Protein AF-A0A3N5FK04-F1 (afdb_monomer)

Mean predicted aligned error: 5.87 Å

Radius of gyration: 14.8 Å; Cα contacts (8 Å, |Δi|>4): 28; chains: 1; bounding box: 31×25×37 Å

Solvent-accessible surface area (backbone atoms only — not comparable to full-atom values): 5024 Å² total; per-residue (Å²): 134,81,81,78,97,64,65,52,52,67,62,53,30,51,78,68,60,47,53,85,72,49,52,72,68,58,50,54,48,48,67,62,46,34,66,71,60,45,78,61,89,42,69,73,58,42,52,56,52,54,76,68,56,47,74,68,53,47,51,51,53,50,53,53,49,51,52,51,52,54,50,53,52,51,57,54,54,60,57,58,80,76,108

pLDDT: mean 84.83, std 11.18, range [46.25, 96.94]

Structure (mmCIF, N/CA/C/O backbone):
data_AF-A0A3N5FK04-F1
#
_entry.id   AF-A0A3N5FK04-F1
#
loop_
_atom_site.group_PDB
_atom_site.id
_atom_site.type_symbol
_atom_site.label_atom_id
_atom_site.label_alt_id
_atom_site.label_comp_id
_atom_site.label_asym_id
_atom_site.label_entity_id
_atom_site.label_seq_id
_atom_site.pdbx_PDB_ins_code
_atom_site.Cartn_x
_atom_site.Cartn_y
_atom_site.Cartn_z
_atom_site.occupancy
_atom_site.B_iso_or_equiv
_atom_site.auth_seq_id
_atom_site.auth_comp_id
_atom_site.auth_asym_id
_atom_site.auth_atom_id
_atom_site.pdbx_PDB_model_num
ATOM 1 N N . MET A 1 1 ? -5.907 -14.737 20.474 1.00 58.16 1 MET A N 1
ATOM 2 C CA . MET A 1 1 ? -5.772 -15.343 19.129 1.00 58.16 1 MET A CA 1
ATOM 3 C C . MET A 1 1 ? -4.395 -14.985 18.589 1.00 58.16 1 MET A C 1
ATOM 5 O O . MET A 1 1 ? -3.968 -13.861 18.824 1.00 58.16 1 MET A O 1
ATOM 9 N N . LEU A 1 2 ? -3.684 -15.904 17.930 1.00 74.38 2 LEU A N 1
ATOM 10 C CA . LEU A 1 2 ? -2.399 -15.580 17.297 1.00 74.38 2 LEU A CA 1
ATOM 11 C C . LEU A 1 2 ? -2.642 -14.965 15.909 1.00 74.38 2 LEU A C 1
ATOM 13 O O . LEU A 1 2 ? -3.519 -15.458 15.193 1.00 74.38 2 LEU A O 1
ATOM 17 N N . PRO A 1 3 ? -1.895 -13.918 15.512 1.00 76.44 3 PRO A N 1
ATOM 18 C CA . PRO A 1 3 ? -2.019 -13.356 14.176 1.00 76.44 3 PRO A CA 1
ATOM 19 C C . PRO A 1 3 ? -1.604 -14.392 13.116 1.00 76.44 3 PRO A C 1
ATOM 21 O O . PRO A 1 3 ? -0.677 -15.179 13.344 1.00 76.44 3 PRO A O 1
ATOM 24 N N . PRO A 1 4 ? -2.277 -14.423 11.953 1.00 80.94 4 PRO A N 1
ATOM 25 C CA . PRO A 1 4 ? -1.945 -15.358 10.889 1.00 80.94 4 PRO A CA 1
ATOM 26 C C . PRO A 1 4 ? -0.536 -15.078 10.353 1.00 80.94 4 PRO A C 1
ATOM 28 O O . PRO A 1 4 ? -0.193 -13.941 10.039 1.00 80.94 4 PRO A O 1
ATOM 31 N N . LYS A 1 5 ? 0.273 -16.131 10.195 1.00 80.31 5 LYS A N 1
ATOM 32 C CA . LYS A 1 5 ? 1.616 -16.055 9.598 1.00 80.31 5 LYS A CA 1
ATOM 33 C C . LYS A 1 5 ? 1.519 -15.980 8.070 1.00 80.31 5 LYS A C 1
ATOM 35 O O . LYS A 1 5 ? 1.854 -16.934 7.376 1.00 80.31 5 LYS A O 1
ATOM 40 N N . THR A 1 6 ? 0.988 -14.876 7.554 1.00 82.88 6 THR A N 1
ATOM 41 C CA . THR A 1 6 ? 0.824 -14.639 6.115 1.00 82.88 6 THR A CA 1
ATOM 42 C C . THR A 1 6 ? 1.463 -13.319 5.706 1.00 82.88 6 THR A C 1
ATOM 44 O O . THR A 1 6 ? 1.360 -12.330 6.425 1.00 82.88 6 THR A O 1
ATOM 47 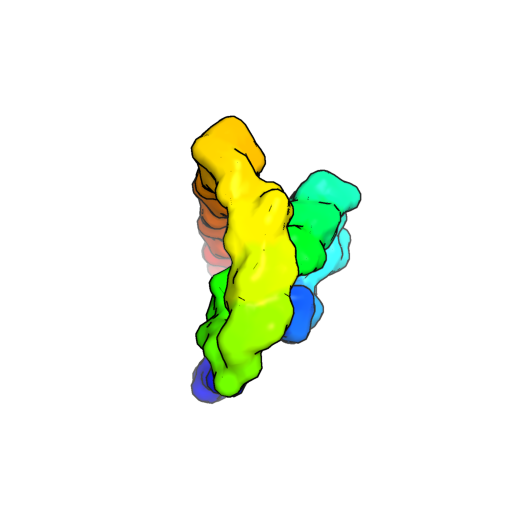N N . HIS A 1 7 ? 2.101 -13.310 4.536 1.00 81.06 7 HIS A N 1
ATOM 48 C CA . HIS A 1 7 ? 2.589 -12.090 3.884 1.00 81.06 7 HIS A CA 1
ATOM 49 C C . HIS A 1 7 ? 1.534 -11.462 2.966 1.00 81.06 7 HIS A C 1
ATOM 51 O O . HIS A 1 7 ? 1.773 -10.401 2.401 1.00 81.06 7 HIS A O 1
ATOM 57 N N . ASN A 1 8 ? 0.380 -12.118 2.799 1.00 87.00 8 ASN A N 1
ATOM 58 C CA . ASN A 1 8 ? -0.675 -11.628 1.928 1.00 87.00 8 ASN A CA 1
ATOM 59 C C . ASN A 1 8 ? -1.439 -10.492 2.619 1.00 87.00 8 ASN A C 1
ATOM 61 O O . ASN A 1 8 ? -2.279 -10.744 3.488 1.00 87.00 8 ASN A O 1
ATOM 65 N N . LEU A 1 9 ? -1.145 -9.256 2.217 1.00 88.62 9 LEU A N 1
ATOM 66 C CA . LEU A 1 9 ? -1.741 -8.061 2.803 1.00 88.62 9 LEU A CA 1
ATOM 67 C C . LEU A 1 9 ? -3.253 -7.991 2.561 1.00 88.62 9 LEU A C 1
ATOM 69 O O . LEU A 1 9 ? -3.984 -7.646 3.484 1.00 88.62 9 LEU A O 1
ATOM 73 N N . LEU A 1 10 ? -3.737 -8.403 1.382 1.00 87.19 10 LEU A N 1
ATOM 74 C CA . LEU A 1 10 ? -5.177 -8.459 1.088 1.00 87.19 10 LEU A CA 1
ATOM 75 C C . LEU A 1 10 ? -5.899 -9.379 2.076 1.00 87.19 10 LEU A C 1
ATOM 77 O O . LEU A 1 10 ? -6.920 -9.005 2.642 1.00 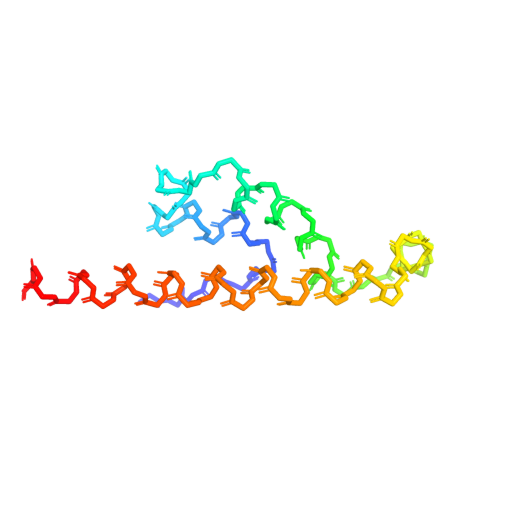87.19 10 LEU A O 1
ATOM 81 N N . SER A 1 11 ? -5.324 -10.553 2.360 1.00 88.12 11 SER A N 1
ATOM 82 C CA . SER A 1 11 ? -5.895 -11.488 3.338 1.00 88.12 11 SER A CA 1
ATOM 83 C C . SER A 1 11 ? -5.913 -10.918 4.762 1.00 88.12 11 SER A C 1
ATOM 85 O O . SER A 1 11 ? -6.827 -11.218 5.529 1.00 88.12 11 SER A O 1
ATOM 87 N N . LEU A 1 12 ? -4.923 -10.102 5.140 1.00 88.50 12 LEU A N 1
ATOM 88 C CA . LEU A 1 12 ? -4.909 -9.419 6.439 1.00 88.50 12 LEU A CA 1
ATOM 89 C C . LEU A 1 12 ? -5.974 -8.316 6.508 1.00 88.50 12 LEU A C 1
ATOM 91 O O . LEU A 1 12 ? -6.686 -8.211 7.509 1.00 88.50 12 LEU A O 1
ATOM 95 N N . CYS A 1 13 ? -6.108 -7.519 5.449 1.00 88.44 13 CYS A N 1
ATOM 96 C CA . CYS A 1 13 ? -7.107 -6.455 5.354 1.00 88.44 13 CYS A CA 1
ATOM 97 C C . CYS A 1 13 ? -8.537 -7.005 5.347 1.00 88.44 13 CYS A C 1
ATOM 99 O O . CYS A 1 13 ? -9.409 -6.443 6.008 1.00 88.44 13 CYS A O 1
ATOM 101 N N . ASP A 1 14 ? -8.767 -8.129 4.673 1.00 88.62 14 ASP A N 1
ATOM 102 C CA . ASP A 1 14 ? -10.054 -8.824 4.658 1.00 88.62 14 ASP A CA 1
ATOM 103 C C . ASP A 1 14 ? -10.428 -9.346 6.057 1.00 88.62 14 ASP A C 1
ATOM 105 O O . ASP A 1 14 ? -11.463 -8.988 6.617 1.00 88.62 14 ASP A O 1
ATOM 109 N N . LYS A 1 15 ? -9.510 -10.065 6.720 1.00 87.62 15 LYS A N 1
ATOM 110 C CA . LYS A 1 15 ? -9.724 -10.600 8.083 1.00 87.62 15 LYS A CA 1
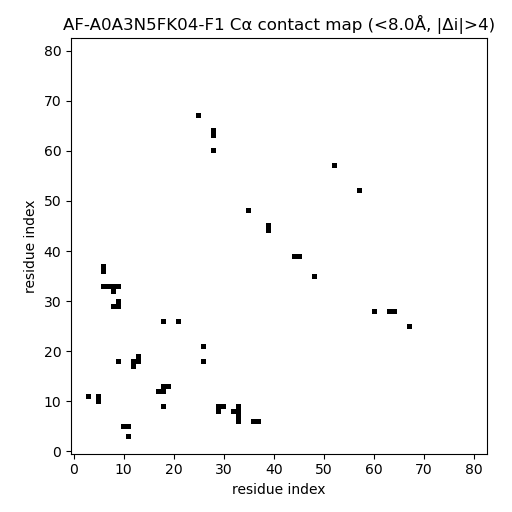ATOM 111 C C . LYS A 1 15 ? -9.963 -9.538 9.153 1.00 87.62 15 LYS A C 1
ATOM 113 O O . LYS A 1 15 ? -10.535 -9.837 10.197 1.00 87.62 15 LYS A O 1
ATOM 118 N N . THR A 1 16 ? -9.477 -8.321 8.936 1.00 86.19 16 THR A N 1
ATOM 119 C CA . THR A 1 16 ? -9.662 -7.194 9.861 1.00 86.19 16 THR A CA 1
ATOM 120 C C . THR A 1 16 ? -10.896 -6.354 9.528 1.00 86.19 16 THR A C 1
ATOM 122 O O . THR A 1 16 ? -11.225 -5.441 10.288 1.00 86.19 16 THR A O 1
ATOM 125 N N . GLY A 1 17 ? -11.583 -6.652 8.417 1.00 87.25 17 GLY A N 1
ATOM 126 C CA . GLY A 1 17 ? -12.678 -5.842 7.888 1.00 87.25 17 GLY A CA 1
ATOM 127 C C . GLY A 1 17 ? -12.223 -4.459 7.418 1.00 87.25 17 GLY A C 1
ATOM 128 O O . GLY A 1 17 ? -13.042 -3.553 7.306 1.00 87.25 17 GLY A O 1
ATOM 129 N N . LEU A 1 18 ? -10.920 -4.260 7.192 1.00 88.69 18 LEU A N 1
ATOM 130 C CA . LEU A 1 18 ? -10.376 -3.001 6.688 1.00 88.69 18 LEU A CA 1
ATOM 131 C C . LEU A 1 18 ? -10.620 -2.845 5.190 1.00 88.69 18 LEU A C 1
ATOM 133 O O . LEU A 1 18 ? -10.808 -1.723 4.736 1.00 88.69 18 LEU A O 1
ATOM 137 N N . LEU A 1 19 ? -10.673 -3.953 4.445 1.00 86.62 19 LEU A N 1
ATOM 138 C CA . LEU A 1 19 ? -10.815 -3.930 2.989 1.00 86.62 19 LEU A CA 1
ATOM 139 C C . LEU A 1 19 ? -12.075 -3.176 2.526 1.00 86.62 19 LEU A C 1
ATOM 141 O O . LEU A 1 19 ? -12.023 -2.437 1.555 1.00 86.62 19 LEU A O 1
ATOM 145 N N . VAL A 1 20 ? -13.182 -3.275 3.269 1.00 88.44 20 VAL A N 1
ATOM 146 C CA . VAL A 1 20 ? -14.441 -2.563 2.959 1.00 88.44 20 VAL A CA 1
ATOM 147 C C . VAL A 1 20 ? -14.375 -1.049 3.181 1.00 88.44 20 VAL A C 1
ATOM 149 O O . VAL A 1 20 ? -15.262 -0.324 2.745 1.00 88.44 20 VAL A O 1
ATOM 152 N N . LYS A 1 21 ? -13.358 -0.570 3.902 1.00 89.00 21 LYS A N 1
ATOM 153 C CA . LYS A 1 21 ? -13.135 0.853 4.172 1.00 89.00 21 LYS A CA 1
ATOM 154 C C . LYS A 1 21 ? -12.122 1.477 3.218 1.00 89.00 21 LYS A C 1
ATOM 156 O O . LYS A 1 21 ? -11.909 2.685 3.292 1.00 89.00 21 LYS A O 1
ATOM 161 N N . PHE A 1 22 ? -11.453 0.657 2.411 1.00 89.69 22 PHE A N 1
ATOM 162 C CA . PHE A 1 22 ? -10.420 1.136 1.513 1.00 89.69 22 PHE A CA 1
ATOM 163 C C . PHE A 1 22 ? -11.058 1.831 0.321 1.00 89.69 22 PHE A C 1
ATOM 165 O O . PHE A 1 22 ? -12.067 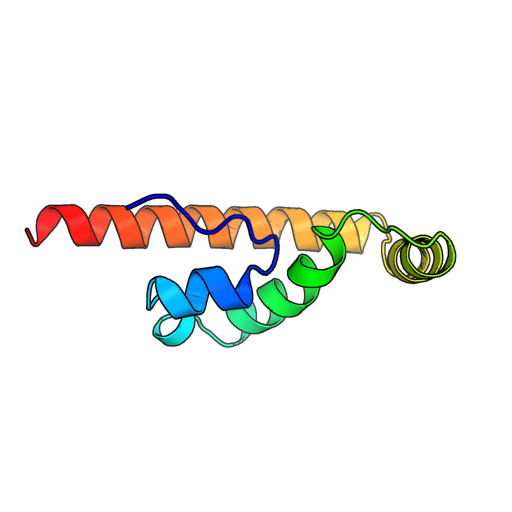1.375 -0.214 1.00 89.69 22 PHE A O 1
ATOM 172 N N . ASP A 1 23 ? -10.441 2.926 -0.104 1.00 91.88 23 ASP A N 1
ATOM 173 C CA . ASP A 1 23 ? -10.738 3.500 -1.409 1.00 91.88 23 ASP A CA 1
ATOM 174 C C . ASP A 1 23 ? -10.033 2.713 -2.536 1.00 91.88 23 ASP A C 1
ATOM 176 O O . ASP A 1 23 ? -9.254 1.774 -2.307 1.00 91.88 23 ASP A O 1
ATOM 180 N N . GLU A 1 24 ? -10.327 3.084 -3.782 1.00 90.25 24 GLU A N 1
ATOM 181 C CA . GLU A 1 24 ? -9.752 2.442 -4.968 1.00 90.25 24 GLU A CA 1
ATOM 182 C C . GLU A 1 24 ? -8.221 2.568 -5.016 1.00 90.25 24 GLU A C 1
ATOM 184 O O . GLU A 1 24 ? -7.534 1.617 -5.393 1.00 90.25 24 GLU A O 1
ATOM 189 N N . ASN A 1 25 ? -7.663 3.699 -4.571 1.00 91.94 25 ASN A N 1
ATOM 190 C CA . ASN A 1 25 ? -6.219 3.937 -4.584 1.00 91.94 25 ASN A CA 1
ATOM 191 C C . ASN A 1 25 ? -5.499 3.075 -3.543 1.00 91.94 25 ASN A C 1
ATOM 193 O O . ASN A 1 25 ? -4.430 2.531 -3.820 1.00 91.94 25 ASN A O 1
ATOM 197 N N . GLN A 1 26 ? -6.081 2.929 -2.353 1.00 92.69 26 GLN A N 1
ATOM 198 C CA . GLN A 1 26 ? -5.557 2.078 -1.287 1.00 92.69 26 GLN A CA 1
ATOM 199 C C . GLN A 1 26 ? -5.601 0.599 -1.682 1.00 92.69 26 GLN A C 1
ATOM 201 O O . GLN A 1 26 ? -4.649 -0.140 -1.421 1.00 92.69 26 GLN A O 1
ATOM 206 N N . SER A 1 27 ? -6.673 0.180 -2.358 1.00 91.25 27 SER A N 1
ATOM 207 C CA . SER A 1 27 ? -6.807 -1.180 -2.889 1.00 91.25 27 SER A CA 1
ATOM 208 C C . SER A 1 27 ? -5.776 -1.456 -3.988 1.00 91.25 27 SER A C 1
ATOM 210 O O . SER A 1 27 ? -5.036 -2.435 -3.907 1.00 91.25 27 SER A O 1
ATOM 212 N N . ALA A 1 28 ? -5.625 -0.541 -4.949 1.00 91.88 28 ALA A N 1
ATOM 213 C CA . ALA A 1 28 ? -4.615 -0.653 -6.000 1.00 91.88 28 ALA A CA 1
ATOM 214 C C . ALA A 1 28 ? -3.180 -0.655 -5.439 1.00 91.88 28 ALA A C 1
ATOM 216 O O . ALA A 1 28 ? -2.310 -1.379 -5.927 1.00 91.88 28 ALA A O 1
ATOM 217 N N . LEU A 1 29 ? -2.915 0.124 -4.385 1.00 93.94 29 LEU A N 1
ATOM 218 C CA . LEU A 1 29 ? -1.618 0.118 -3.710 1.00 93.94 29 LEU A CA 1
ATOM 219 C C . LEU A 1 29 ? -1.334 -1.234 -3.042 1.00 93.94 29 LEU A C 1
ATOM 221 O O . LEU A 1 29 ? -0.203 -1.716 -3.115 1.00 93.94 29 LEU A O 1
ATOM 225 N N . LEU A 1 30 ? -2.333 -1.867 -2.419 1.00 91.75 30 LEU A N 1
ATOM 226 C CA . LEU A 1 30 ? -2.172 -3.202 -1.842 1.00 91.75 30 LEU A CA 1
ATOM 227 C C . LEU A 1 30 ? -1.768 -4.235 -2.892 1.00 91.75 30 LEU A C 1
ATOM 229 O O . LEU A 1 30 ? -0.869 -5.030 -2.620 1.00 91.75 30 LEU A O 1
ATOM 233 N N . ASP A 1 31 ? -2.366 -4.197 -4.082 1.00 89.38 31 ASP A N 1
ATOM 234 C CA . ASP A 1 31 ? -2.010 -5.101 -5.181 1.00 89.38 31 ASP A CA 1
ATOM 235 C C . ASP A 1 31 ? -0.556 -4.919 -5.632 1.00 89.38 31 ASP A C 1
ATOM 237 O O . ASP A 1 31 ? 0.127 -5.897 -5.944 1.00 89.38 31 ASP A O 1
ATOM 241 N N . VAL A 1 32 ? -0.048 -3.682 -5.600 1.00 90.69 32 VAL A N 1
ATOM 242 C CA . VAL A 1 32 ? 1.365 -3.382 -5.874 1.00 90.69 32 VAL A CA 1
ATOM 243 C C . VAL A 1 32 ? 2.272 -3.888 -4.752 1.00 90.69 32 VAL A C 1
ATOM 245 O O . VAL A 1 32 ? 3.322 -4.462 -5.031 1.00 90.69 32 VAL A O 1
ATOM 248 N N . LEU A 1 33 ? 1.890 -3.702 -3.486 1.00 90.81 33 LEU A N 1
ATOM 249 C CA . LEU A 1 33 ? 2.709 -4.072 -2.326 1.00 90.81 33 LEU A CA 1
ATOM 250 C C . LEU A 1 33 ? 2.748 -5.580 -2.064 1.00 90.81 33 LEU A C 1
ATOM 252 O O . LEU A 1 33 ? 3.751 -6.094 -1.566 1.00 90.81 33 LEU A O 1
ATOM 256 N N . ASN A 1 34 ? 1.672 -6.303 -2.370 1.00 87.69 34 ASN A N 1
ATOM 257 C CA . ASN A 1 34 ? 1.548 -7.728 -2.073 1.00 87.69 34 ASN A CA 1
ATOM 258 C C . ASN A 1 34 ? 2.714 -8.575 -2.639 1.00 87.69 34 ASN A C 1
ATOM 260 O O . ASN A 1 34 ? 3.334 -9.304 -1.862 1.00 87.69 34 ASN A O 1
ATOM 264 N N . PRO A 1 35 ? 3.094 -8.464 -3.931 1.00 85.19 35 PRO A N 1
ATOM 265 C CA . PRO A 1 35 ? 4.243 -9.193 -4.472 1.00 85.19 35 PRO A CA 1
ATOM 266 C C . PRO A 1 35 ? 5.594 -8.676 -3.953 1.00 85.19 35 PRO A C 1
ATOM 268 O O . PRO A 1 35 ? 6.536 -9.458 -3.867 1.00 85.19 35 PRO A O 1
ATOM 271 N N . LEU A 1 36 ? 5.701 -7.398 -3.565 1.00 86.19 36 LEU A N 1
ATOM 272 C CA . LEU A 1 36 ? 6.945 -6.814 -3.035 1.00 86.19 36 LEU A CA 1
ATOM 273 C C . LEU A 1 36 ? 7.309 -7.355 -1.644 1.00 86.19 36 LEU A C 1
ATOM 275 O O . LEU A 1 36 ? 8.483 -7.402 -1.286 1.00 86.19 36 LEU A O 1
ATOM 279 N N . ASN A 1 37 ? 6.309 -7.779 -0.869 1.00 73.50 37 ASN A N 1
ATOM 280 C CA . ASN A 1 37 ? 6.492 -8.323 0.478 1.00 73.50 37 ASN A CA 1
ATOM 281 C C . ASN A 1 37 ? 6.807 -9.824 0.504 1.00 73.50 37 ASN A C 1
ATOM 283 O O . ASN A 1 37 ? 7.212 -10.357 1.542 1.00 73.50 37 ASN A O 1
ATOM 287 N N . ILE A 1 38 ? 6.611 -10.530 -0.610 1.00 69.69 38 ILE A N 1
ATOM 288 C CA . ILE A 1 38 ? 6.960 -11.943 -0.712 1.00 69.69 38 ILE A CA 1
ATOM 289 C C . ILE A 1 38 ? 8.458 -12.008 -0.992 1.00 69.69 38 ILE A C 1
ATOM 291 O O . ILE A 1 38 ? 8.922 -11.521 -2.021 1.00 69.69 38 ILE A O 1
ATOM 295 N N . GLN A 1 39 ? 9.228 -12.637 -0.095 1.00 63.56 39 GLN A N 1
ATOM 296 C CA . GLN A 1 39 ? 10.606 -13.009 -0.417 1.00 63.56 39 GLN A CA 1
ATOM 297 C C . GLN A 1 39 ? 10.581 -13.748 -1.752 1.00 63.56 39 GLN A C 1
ATOM 299 O O . GLN A 1 39 ? 9.950 -14.803 -1.853 1.00 63.56 39 GLN A O 1
ATOM 304 N N . ALA A 1 40 ? 11.211 -13.177 -2.778 1.00 61.34 40 ALA A N 1
ATOM 305 C CA . ALA A 1 40 ? 11.247 -13.786 -4.093 1.00 61.34 40 ALA A CA 1
ATOM 306 C C . AL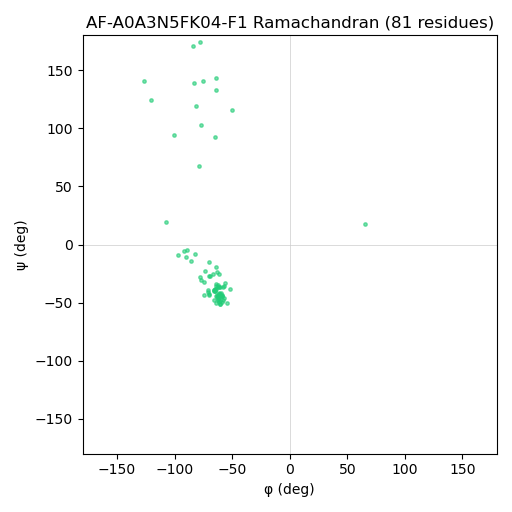A A 1 40 ? 12.024 -15.104 -3.990 1.00 61.34 40 ALA A C 1
ATOM 308 O O . ALA A 1 40 ? 13.247 -15.131 -4.080 1.00 61.34 40 ALA A O 1
ATOM 309 N N . ARG A 1 41 ? 11.295 -16.204 -3.761 1.00 64.44 41 ARG A N 1
ATOM 310 C CA . ARG A 1 41 ? 11.857 -17.559 -3.663 1.00 64.44 41 ARG A CA 1
ATOM 311 C C . ARG A 1 41 ? 12.488 -17.997 -4.984 1.00 64.44 41 ARG A C 1
ATOM 313 O O . ARG A 1 41 ? 13.317 -18.898 -4.985 1.00 64.44 41 ARG A O 1
ATOM 320 N N . TYR A 1 42 ? 12.109 -17.332 -6.076 1.00 71.94 42 TYR A N 1
ATOM 321 C CA . TYR A 1 42 ? 12.593 -17.575 -7.423 1.00 71.94 42 TYR A CA 1
ATOM 322 C C . TYR A 1 42 ? 13.254 -16.312 -8.004 1.00 71.94 42 TYR A C 1
ATOM 324 O O . TYR A 1 42 ? 12.603 -15.255 -8.046 1.00 71.94 42 TYR A O 1
ATOM 332 N N . PRO A 1 43 ? 14.519 -16.392 -8.461 1.00 76.88 43 PRO A N 1
ATOM 333 C CA . PRO A 1 43 ? 15.241 -15.273 -9.067 1.00 76.88 43 PRO A CA 1
ATOM 334 C C . PRO A 1 43 ? 14.481 -14.590 -10.211 1.00 76.88 43 PRO A C 1
ATOM 336 O O . PRO A 1 43 ? 14.453 -13.362 -10.269 1.00 76.88 43 PRO A O 1
ATOM 339 N N . GLU A 1 44 ? 13.765 -15.340 -11.057 1.00 80.44 44 GLU A N 1
ATOM 340 C CA . GLU A 1 44 ? 13.012 -14.764 -12.178 1.00 80.44 44 GLU A CA 1
ATOM 341 C C . GLU A 1 44 ? 11.828 -13.889 -11.738 1.00 80.44 44 GLU A C 1
ATOM 343 O O . GLU A 1 44 ? 11.372 -13.007 -12.472 1.00 80.44 44 GLU A O 1
ATOM 348 N N . HIS A 1 45 ? 11.283 -14.120 -10.541 1.00 80.44 45 HIS A N 1
ATOM 349 C CA . HIS A 1 45 ? 10.244 -13.259 -9.981 1.00 80.44 45 HIS A CA 1
ATOM 350 C C . HIS A 1 45 ? 10.848 -11.942 -9.491 1.00 80.44 45 HIS A C 1
ATOM 352 O O . HIS A 1 45 ? 10.330 -10.869 -9.805 1.00 80.44 45 HIS A O 1
ATOM 358 N N . ARG A 1 46 ? 11.998 -12.026 -8.809 1.00 81.75 46 ARG A N 1
ATOM 359 C CA . ARG A 1 46 ? 12.761 -10.856 -8.366 1.00 81.75 46 ARG A CA 1
ATOM 360 C C . ARG A 1 46 ? 13.153 -9.975 -9.543 1.00 81.75 46 ARG A C 1
ATOM 362 O O . ARG A 1 46 ? 12.933 -8.774 -9.485 1.00 81.75 46 ARG A O 1
ATOM 369 N N . GLU A 1 47 ? 13.698 -10.549 -10.611 1.00 85.50 47 GLU A N 1
ATOM 370 C CA . GLU A 1 47 ? 14.118 -9.780 -11.787 1.00 85.50 47 GLU A CA 1
ATOM 371 C C . GLU A 1 47 ? 12.959 -9.034 -12.446 1.00 85.50 47 GLU A C 1
ATOM 373 O O . GLU A 1 47 ? 13.105 -7.868 -12.809 1.00 85.50 47 GLU A O 1
ATOM 378 N N . ARG A 1 48 ? 11.793 -9.679 -12.574 1.00 86.06 48 ARG A N 1
ATOM 379 C CA . ARG A 1 48 ? 10.592 -9.030 -13.115 1.00 86.06 48 ARG A CA 1
ATOM 380 C C . ARG A 1 48 ? 10.161 -7.847 -12.259 1.00 86.06 48 ARG A C 1
ATOM 382 O O . ARG A 1 48 ? 9.916 -6.780 -12.808 1.00 86.06 48 ARG A O 1
ATOM 389 N N . ILE A 1 49 ? 10.133 -8.013 -10.937 1.00 86.56 49 ILE A N 1
ATOM 390 C CA . ILE A 1 49 ? 9.824 -6.926 -10.003 1.00 86.56 49 ILE A CA 1
ATOM 391 C C . ILE A 1 49 ? 10.850 -5.798 -10.136 1.00 86.56 49 ILE A C 1
ATOM 393 O O . ILE A 1 49 ? 10.466 -4.651 -10.347 1.00 86.56 49 ILE A O 1
ATOM 397 N N . MET A 1 50 ? 12.145 -6.112 -10.087 1.00 85.50 50 MET A N 1
ATOM 398 C CA . MET A 1 50 ? 13.218 -5.117 -10.162 1.00 85.50 50 MET A CA 1
ATOM 399 C C . MET A 1 50 ? 13.158 -4.289 -11.449 1.00 85.50 50 MET A C 1
ATOM 401 O O . MET A 1 50 ? 13.382 -3.086 -11.399 1.00 85.50 50 MET A O 1
ATOM 405 N N . LYS A 1 51 ? 12.780 -4.889 -12.587 1.00 88.88 51 LYS A N 1
ATOM 406 C CA . LYS A 1 51 ? 12.580 -4.156 -13.853 1.00 88.88 51 LYS A CA 1
ATOM 407 C C . LYS A 1 51 ? 11.447 -3.129 -13.794 1.00 88.88 51 LYS A C 1
ATOM 409 O O . LYS A 1 51 ? 11.449 -2.187 -14.577 1.00 88.88 51 LYS A O 1
ATOM 414 N N . THR A 1 52 ? 10.484 -3.304 -12.890 1.00 86.19 52 THR A N 1
ATOM 415 C CA . THR A 1 52 ? 9.385 -2.347 -12.685 1.00 86.19 52 THR A CA 1
ATOM 416 C C . THR A 1 52 ? 9.702 -1.273 -11.647 1.00 86.19 52 THR A C 1
ATOM 418 O O . THR A 1 52 ? 8.947 -0.315 -11.535 1.00 86.19 52 THR A O 1
ATOM 421 N N . LEU A 1 53 ? 10.790 -1.405 -10.882 1.00 89.94 53 LEU A N 1
ATOM 422 C CA . LEU A 1 53 ? 11.141 -0.492 -9.797 1.00 89.94 53 LEU A CA 1
ATOM 423 C C . LEU A 1 53 ? 12.212 0.503 -10.259 1.00 89.94 53 LEU A C 1
ATOM 425 O O . LEU A 1 53 ? 13.407 0.227 -10.185 1.00 89.94 53 LEU A O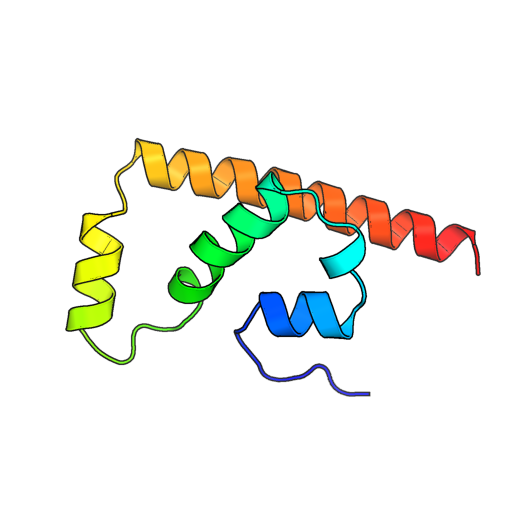 1
ATOM 429 N N . SER A 1 54 ? 11.780 1.678 -10.722 1.00 94.19 54 SER A N 1
ATOM 430 C CA . SER A 1 54 ? 12.662 2.844 -10.873 1.00 94.19 54 SER A CA 1
ATOM 431 C C . SER A 1 54 ? 12.797 3.602 -9.546 1.00 94.19 54 SER A C 1
ATOM 433 O O . SER A 1 54 ? 12.074 3.314 -8.584 1.00 94.19 54 SER A O 1
ATOM 435 N N . ASN A 1 55 ? 13.705 4.579 -9.472 1.00 94.25 55 ASN A N 1
ATOM 436 C CA . ASN A 1 55 ? 13.837 5.430 -8.287 1.00 94.25 55 ASN A CA 1
ATOM 437 C C . ASN A 1 55 ? 12.541 6.217 -8.026 1.00 94.25 55 ASN A C 1
ATOM 439 O O . ASN A 1 55 ? 12.031 6.225 -6.906 1.00 94.25 55 ASN A O 1
ATOM 443 N N . GLU A 1 56 ? 11.964 6.787 -9.082 1.00 96.12 56 GLU A N 1
ATOM 444 C CA . GLU A 1 56 ? 10.725 7.563 -9.038 1.00 96.12 56 GLU A CA 1
ATOM 445 C C . GLU A 1 56 ? 9.567 6.689 -8.554 1.00 96.12 56 GLU A C 1
ATOM 447 O O . GLU A 1 56 ? 8.874 7.041 -7.602 1.00 96.12 56 GLU A O 1
ATOM 452 N N . ARG A 1 57 ? 9.411 5.497 -9.143 1.00 93.00 57 ARG A N 1
ATOM 453 C CA . ARG A 1 57 ? 8.353 4.555 -8.764 1.00 93.00 57 ARG A CA 1
ATOM 454 C C . ARG A 1 57 ? 8.527 4.020 -7.346 1.00 93.00 57 ARG A C 1
ATOM 456 O O . ARG A 1 57 ? 7.549 3.872 -6.622 1.00 93.00 57 ARG A O 1
ATOM 463 N N . SER A 1 58 ? 9.759 3.739 -6.931 1.00 94.00 58 SER A N 1
ATOM 464 C CA . SER A 1 58 ? 10.042 3.294 -5.561 1.00 94.00 58 SER A CA 1
ATOM 465 C C . SER A 1 58 ? 9.718 4.390 -4.547 1.00 94.00 58 SER A C 1
ATOM 467 O O . SER A 1 58 ? 9.132 4.106 -3.504 1.00 94.00 58 SER A O 1
ATOM 469 N N . THR A 1 59 ? 10.039 5.642 -4.878 1.00 96.38 59 THR A N 1
ATOM 470 C CA . THR A 1 59 ? 9.706 6.815 -4.060 1.00 96.38 59 THR A CA 1
ATOM 471 C C . THR A 1 59 ? 8.195 7.008 -3.966 1.00 96.38 59 THR A C 1
ATOM 473 O O . THR A 1 59 ? 7.667 7.194 -2.873 1.00 96.38 59 THR A O 1
ATOM 476 N N . GLU A 1 60 ? 7.477 6.885 -5.084 1.00 95.56 60 GLU A N 1
ATOM 477 C CA . GLU A 1 60 ? 6.015 6.953 -5.115 1.00 95.56 60 GLU A CA 1
ATOM 478 C C . GLU A 1 60 ? 5.377 5.869 -4.231 1.00 95.56 60 GLU A C 1
ATOM 480 O O . GLU A 1 60 ? 4.530 6.174 -3.390 1.00 95.56 60 GLU A O 1
ATOM 485 N N . ILE A 1 61 ? 5.809 4.611 -4.379 1.00 94.69 61 ILE A N 1
ATOM 486 C CA . ILE A 1 61 ? 5.323 3.489 -3.565 1.00 94.69 61 ILE A CA 1
ATOM 487 C C . ILE A 1 61 ? 5.597 3.756 -2.084 1.00 94.69 61 ILE A C 1
ATOM 489 O O . ILE A 1 61 ? 4.712 3.545 -1.255 1.00 94.69 61 ILE A O 1
ATOM 493 N N . PHE A 1 62 ? 6.792 4.240 -1.740 1.00 95.50 62 PHE A N 1
ATOM 494 C CA . PHE A 1 62 ? 7.167 4.546 -0.363 1.00 95.50 62 PHE A CA 1
ATOM 495 C C . PHE A 1 62 ? 6.253 5.610 0.262 1.00 95.50 62 PHE A C 1
ATOM 497 O O . PHE A 1 62 ? 5.682 5.370 1.327 1.00 95.50 62 PHE A O 1
ATOM 504 N N . LEU A 1 63 ? 6.056 6.742 -0.420 1.00 96.94 63 LEU A N 1
ATOM 505 C CA . LEU A 1 63 ? 5.210 7.836 0.068 1.00 96.94 63 LEU A CA 1
ATOM 506 C C . LEU A 1 63 ? 3.749 7.393 0.227 1.00 96.94 63 LEU A C 1
ATOM 508 O O . LEU A 1 63 ? 3.161 7.574 1.293 1.00 96.94 63 LEU A O 1
ATOM 512 N N . LYS A 1 64 ? 3.189 6.715 -0.781 1.00 95.62 64 LYS A N 1
ATOM 513 C CA . LYS A 1 64 ? 1.819 6.176 -0.722 1.00 95.62 64 LYS A CA 1
ATOM 514 C C . LYS A 1 64 ? 1.648 5.144 0.395 1.00 95.62 64 LYS A C 1
ATOM 516 O O . LYS A 1 64 ? 0.612 5.097 1.056 1.00 95.62 64 LYS A O 1
ATOM 521 N N . THR A 1 65 ? 2.670 4.323 0.638 1.00 95.50 65 THR A N 1
ATOM 522 C CA . THR A 1 65 ? 2.661 3.354 1.745 1.00 95.50 65 THR A CA 1
ATOM 523 C C . THR A 1 65 ? 2.649 4.061 3.096 1.00 95.50 65 THR A C 1
ATOM 525 O O . THR A 1 65 ? 1.937 3.633 4.006 1.00 95.50 65 THR A O 1
ATOM 528 N N . GLU A 1 66 ? 3.399 5.156 3.241 1.00 96.62 66 GLU A N 1
ATOM 529 C CA . GLU A 1 66 ? 3.397 5.963 4.460 1.00 96.62 66 GLU A CA 1
ATOM 530 C C . GLU A 1 66 ? 2.014 6.583 4.726 1.00 96.62 66 GLU A C 1
ATOM 532 O O . GLU A 1 66 ? 1.516 6.533 5.856 1.00 96.62 66 GLU A O 1
ATOM 537 N N . GLU A 1 67 ? 1.365 7.119 3.692 1.00 95.88 67 GLU A N 1
ATOM 538 C CA . GLU A 1 67 ? 0.003 7.659 3.775 1.00 95.88 67 GLU A CA 1
ATOM 539 C C . GLU A 1 67 ? -1.009 6.590 4.198 1.00 95.88 67 GLU A C 1
ATOM 541 O O . GLU A 1 67 ? -1.760 6.798 5.157 1.00 95.88 67 GLU A O 1
ATOM 546 N N . LEU A 1 68 ? -0.981 5.417 3.553 1.00 94.50 68 LEU A N 1
ATOM 547 C CA . LEU A 1 68 ? -1.838 4.288 3.916 1.00 94.50 68 LEU A CA 1
ATOM 548 C C . LEU A 1 68 ? -1.602 3.860 5.371 1.00 94.50 68 LEU A C 1
ATOM 550 O O . LEU A 1 68 ? -2.551 3.646 6.124 1.00 94.50 68 LEU A O 1
ATOM 554 N N . PHE A 1 69 ? -0.346 3.781 5.810 1.00 93.50 69 PHE A N 1
ATOM 555 C CA . PHE A 1 69 ? -0.014 3.416 7.186 1.00 93.50 69 PHE A CA 1
ATOM 556 C C . PHE A 1 69 ? -0.552 4.423 8.211 1.00 93.50 69 PHE A C 1
ATOM 558 O O . PHE A 1 69 ? -1.127 4.028 9.232 1.00 93.50 69 PHE A O 1
ATOM 565 N N . LYS A 1 70 ? -0.406 5.726 7.939 1.00 94.94 70 LYS A N 1
ATOM 566 C CA . LYS A 1 70 ? -0.977 6.799 8.770 1.00 94.94 70 LYS A CA 1
ATOM 567 C C . LYS A 1 70 ? -2.504 6.697 8.820 1.00 94.94 70 LYS A C 1
ATOM 569 O O . LYS 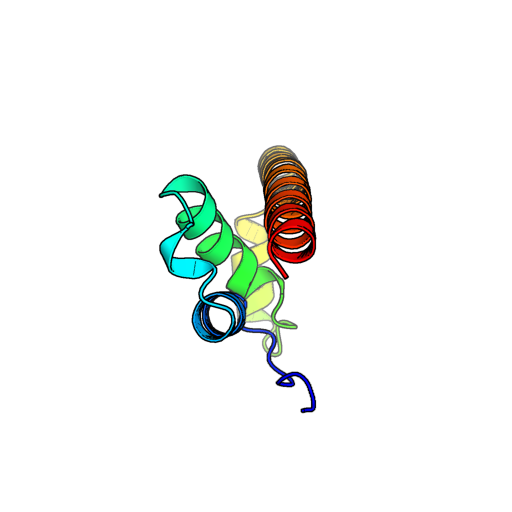A 1 70 ? -3.084 6.824 9.900 1.00 94.94 70 LYS A O 1
ATOM 574 N N . TRP A 1 71 ? -3.148 6.417 7.687 1.00 94.25 71 TRP A N 1
ATOM 575 C CA . TRP A 1 71 ? -4.596 6.225 7.611 1.00 94.25 71 TRP A CA 1
ATOM 576 C C . TRP A 1 71 ? -5.061 5.021 8.441 1.00 94.25 71 TRP A C 1
ATOM 578 O O . TRP A 1 71 ? -5.953 5.174 9.275 1.00 94.25 71 TRP A O 1
ATOM 588 N N . ILE A 1 72 ? -4.406 3.859 8.310 1.00 91.25 72 ILE A N 1
ATOM 589 C CA . ILE A 1 72 ? -4.749 2.650 9.081 1.00 91.25 72 ILE A CA 1
ATOM 590 C C . ILE A 1 72 ? -4.622 2.928 10.580 1.00 91.25 72 ILE A C 1
ATOM 592 O O . ILE A 1 72 ? -5.520 2.592 11.351 1.00 91.25 72 ILE A O 1
ATOM 596 N N . LYS A 1 73 ? -3.539 3.590 11.010 1.00 90.75 73 LYS A N 1
ATOM 597 C CA . LYS A 1 73 ? -3.370 4.000 12.412 1.00 90.75 73 LYS A CA 1
ATOM 598 C C . LYS A 1 73 ? -4.521 4.874 12.894 1.00 90.75 73 LYS A C 1
ATOM 600 O O . LYS A 1 73 ? -5.051 4.631 13.973 1.00 90.75 73 LYS A O 1
ATOM 605 N N . LYS A 1 74 ? -4.926 5.864 12.098 1.00 90.69 74 LYS A N 1
ATOM 606 C CA . LYS A 1 74 ? -6.051 6.743 12.431 1.00 90.69 74 LYS A CA 1
ATOM 607 C C . LYS A 1 74 ? -7.361 5.960 12.556 1.00 90.69 74 LYS A C 1
ATOM 609 O O . LYS A 1 74 ? -8.114 6.199 13.493 1.00 90.69 74 LYS A O 1
ATOM 614 N N . GLU A 1 75 ? -7.624 5.017 11.655 1.00 86.94 75 GLU A N 1
ATOM 615 C CA . GLU A 1 75 ? -8.812 4.158 11.722 1.00 86.94 75 GLU A CA 1
ATOM 616 C C . GLU A 1 75 ? -8.823 3.245 12.951 1.00 86.94 75 GLU A C 1
ATOM 618 O O . GLU A 1 75 ? -9.883 3.018 13.536 1.00 86.94 75 GLU A O 1
ATOM 623 N N . LEU A 1 76 ? -7.659 2.746 13.373 1.00 82.44 76 LEU A N 1
ATOM 624 C CA . LEU A 1 76 ? -7.535 1.949 14.593 1.00 82.44 76 LEU A CA 1
ATOM 625 C C . LEU A 1 76 ? -7.721 2.793 15.860 1.00 82.44 76 LEU A C 1
ATOM 627 O O . LEU A 1 76 ? -8.390 2.332 16.780 1.00 82.44 76 LEU A O 1
ATOM 631 N N . LEU A 1 77 ? -7.205 4.028 15.889 1.00 82.75 77 LEU A N 1
ATOM 632 C CA . LEU A 1 77 ? -7.409 4.951 17.014 1.00 82.75 77 LEU A CA 1
ATOM 633 C C . LEU A 1 77 ? -8.890 5.312 17.188 1.00 82.75 77 LEU A C 1
ATOM 635 O O . LEU A 1 77 ? -9.415 5.193 18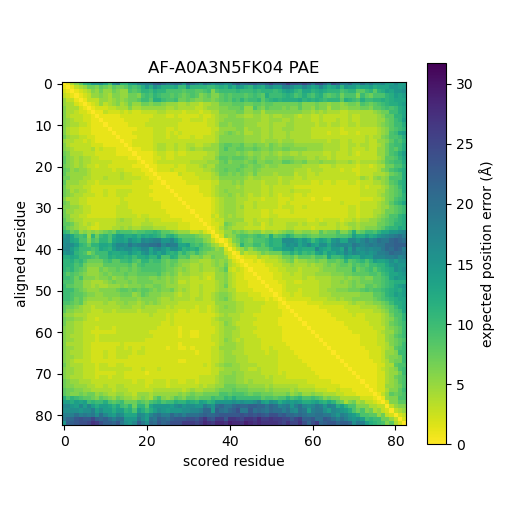.287 1.00 82.75 77 LEU A O 1
ATOM 639 N N . LYS A 1 78 ? -9.608 5.625 16.098 1.00 76.44 78 LYS A N 1
ATOM 640 C CA . LYS A 1 78 ? -11.065 5.872 16.150 1.00 76.44 78 LYS A CA 1
ATOM 641 C C . LYS A 1 78 ? -11.850 4.700 16.748 1.00 76.44 78 LYS A C 1
ATOM 643 O O . LYS A 1 78 ? -12.892 4.898 17.362 1.00 76.44 78 LYS A O 1
ATOM 648 N N . LYS A 1 79 ? -11.378 3.469 16.529 1.00 62.38 79 LYS A N 1
ATOM 649 C CA . LYS A 1 79 ? -12.035 2.250 17.013 1.00 62.38 79 LYS A CA 1
ATOM 650 C C . LYS A 1 79 ? -11.870 2.055 18.528 1.00 62.38 79 LYS A C 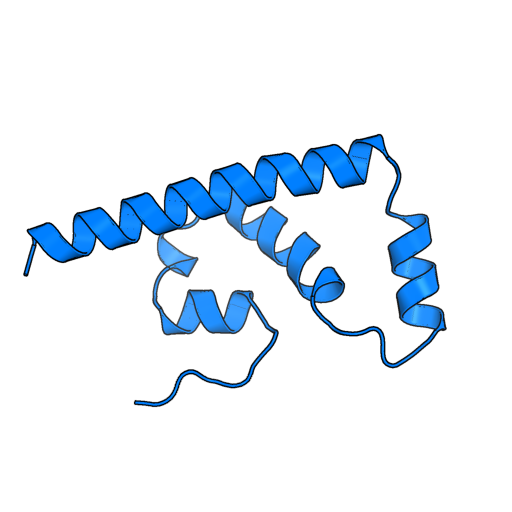1
ATOM 652 O O . LYS A 1 79 ? -12.691 1.358 19.110 1.00 62.38 79 LYS A O 1
ATOM 657 N N . GLN A 1 80 ? -10.853 2.659 19.153 1.00 59.62 80 GLN A N 1
ATOM 658 C CA . GLN A 1 80 ? -10.645 2.615 20.607 1.00 59.62 80 GLN A CA 1
ATOM 659 C C . GLN A 1 80 ? -11.563 3.570 21.379 1.00 59.62 80 GLN A C 1
ATOM 661 O O . GLN A 1 80 ? -11.908 3.256 22.508 1.00 59.62 80 GLN A O 1
ATOM 666 N N . ASP A 1 81 ? -12.003 4.676 20.773 1.00 55.88 81 ASP A N 1
ATOM 667 C CA . ASP A 1 81 ? -12.874 5.660 21.439 1.00 55.88 81 ASP A CA 1
ATOM 668 C C . ASP A 1 81 ? -14.367 5.266 21.433 1.00 55.88 81 ASP A C 1
ATOM 670 O O . ASP A 1 81 ? -15.195 5.931 22.048 1.00 55.88 81 ASP A O 1
ATOM 674 N N . SER A 1 82 ? -14.737 4.203 20.710 1.00 51.94 82 SER A N 1
ATOM 675 C CA . SER A 1 82 ? -16.117 3.688 20.615 1.00 51.94 82 SER A CA 1
ATOM 676 C C . SER A 1 82 ? -16.326 2.370 21.373 1.00 51.94 82 SER A C 1
ATOM 678 O O . SER A 1 82 ? -17.266 1.636 21.062 1.00 51.94 82 SER A O 1
ATOM 680 N N . MET A 1 83 ? -15.440 2.044 22.319 1.00 46.25 83 MET A N 1
ATOM 681 C CA . MET A 1 83 ? -15.463 0.798 23.089 1.00 46.25 83 MET A CA 1
ATOM 682 C C . MET A 1 83 ? -15.319 1.052 24.586 1.00 46.25 83 MET A C 1
ATOM 684 O O . MET A 1 83 ? -14.553 1.966 24.956 1.00 46.25 83 MET A O 1
#

Sequence (83 aa):
MLPPKTHNLLSLCDKTGLLVKFDENQSALLDVLNPLNIQARYPEHRERIMKTLSNERSTEIFLKTEELFKWIKKELLKKQDSM

Secondary structure (DSSP, 8-state):
-PPP----HHHHHHHTT-GGG--HHHHHHHHHHHHHTS--SSHHHHHHHHHH--HHHHHHHHHHHHHHHHHHHHHHHHHHTT-

Foldseek 3Di:
DDDDPDLQVVVVCVVVVNVVVDDPLRVVLSVLVSLVSDPCPDVVSVVVNVVVDDPVNVVVSVVVVVVSVVVVVVVVVVVVVVD